Protein AF-A0AAV0X529-F1 (afdb_monomer_lite)

Structure (mmCIF, N/CA/C/O backbone):
data_AF-A0AAV0X529-F1
#
_entry.id   AF-A0AAV0X529-F1
#
loop_
_atom_site.group_PDB
_atom_site.id
_atom_site.type_symbol
_atom_site.label_atom_id
_atom_site.label_alt_id
_atom_site.label_comp_id
_atom_site.label_asym_id
_atom_site.label_entity_id
_atom_site.label_seq_id
_atom_site.pdbx_PDB_ins_code
_atom_site.Cartn_x
_atom_site.Cartn_y
_atom_site.Cartn_z
_atom_site.occupancy
_atom_site.B_iso_or_equiv
_atom_site.auth_seq_id
_atom_site.auth_comp_id
_atom_site.auth_asym_id
_atom_site.auth_atom_id
_atom_site.pdbx_PDB_model_num
ATOM 1 N N . MET A 1 1 ? -13.433 -5.639 -3.834 1.00 82.56 1 MET A N 1
ATOM 2 C CA . MET A 1 1 ? -13.541 -4.163 -3.851 1.00 82.56 1 MET A CA 1
ATOM 3 C C . MET A 1 1 ? -14.152 -3.726 -5.174 1.00 82.56 1 MET A C 1
ATOM 5 O O . MET A 1 1 ? -13.754 -4.254 -6.206 1.00 82.56 1 MET A O 1
ATOM 9 N N . SER A 1 2 ? -15.120 -2.809 -5.161 1.00 95.94 2 SER A N 1
ATOM 10 C CA . SER A 1 2 ? -15.705 -2.279 -6.401 1.00 95.94 2 SER A CA 1
ATOM 11 C C . SER A 1 2 ? -14.743 -1.325 -7.122 1.00 95.94 2 SER A C 1
ATOM 13 O O . SER A 1 2 ? -13.820 -0.769 -6.523 1.00 95.94 2 SER A O 1
ATOM 15 N N . ARG A 1 3 ? -14.984 -1.082 -8.417 1.00 94.94 3 ARG A N 1
ATOM 16 C CA . ARG A 1 3 ? -14.207 -0.115 -9.214 1.00 94.94 3 ARG A CA 1
ATOM 17 C C . ARG A 1 3 ? -14.271 1.304 -8.640 1.00 94.94 3 ARG A C 1
ATOM 19 O O . ARG A 1 3 ? -13.280 2.026 -8.699 1.00 94.94 3 ARG A O 1
ATOM 26 N N . PHE A 1 4 ? -15.419 1.690 -8.084 1.00 97.38 4 PHE A N 1
ATOM 27 C CA . PHE A 1 4 ? -15.600 2.991 -7.444 1.00 97.38 4 PHE A CA 1
ATOM 28 C C . PHE A 1 4 ? -14.696 3.127 -6.216 1.00 97.38 4 PHE A C 1
ATOM 30 O O . PHE A 1 4 ? -13.866 4.027 -6.175 1.00 97.38 4 PHE A O 1
ATOM 37 N N . GLN A 1 5 ? -14.768 2.171 -5.284 1.00 96.12 5 GLN A N 1
ATOM 38 C CA . GLN A 1 5 ? -13.918 2.146 -4.087 1.00 96.12 5 GLN A CA 1
ATOM 39 C C . GLN A 1 5 ? -12.425 2.169 -4.439 1.00 96.12 5 GLN A C 1
ATOM 41 O O . GLN A 1 5 ? -11.667 2.920 -3.828 1.00 96.12 5 GLN A O 1
ATOM 46 N N . PHE A 1 6 ? -12.015 1.410 -5.467 1.00 97.25 6 PHE A N 1
ATOM 47 C CA . PHE A 1 6 ? -10.637 1.434 -5.963 1.00 97.25 6 PHE A CA 1
ATOM 48 C C . PHE A 1 6 ? -10.204 2.847 -6.354 1.00 97.25 6 PHE A C 1
ATOM 50 O O . PHE A 1 6 ? -9.157 3.327 -5.925 1.00 97.25 6 PHE A O 1
ATOM 57 N N . ASN A 1 7 ? -11.003 3.510 -7.190 1.00 97.62 7 ASN A N 1
ATOM 58 C CA . ASN A 1 7 ? -10.672 4.833 -7.700 1.00 97.62 7 ASN A CA 1
ATOM 59 C C . ASN A 1 7 ? -10.689 5.887 -6.587 1.00 97.62 7 ASN A C 1
ATOM 61 O O . ASN A 1 7 ? -9.815 6.748 -6.574 1.00 97.62 7 ASN A O 1
ATOM 65 N N . THR A 1 8 ? -11.623 5.797 -5.639 1.00 96.88 8 THR A N 1
ATOM 66 C CA . THR A 1 8 ? -11.677 6.693 -4.476 1.00 96.88 8 THR A CA 1
ATOM 67 C C . THR A 1 8 ? -10.400 6.598 -3.646 1.00 96.88 8 THR A C 1
ATOM 69 O O . THR A 1 8 ? -9.786 7.622 -3.348 1.00 96.88 8 THR A O 1
ATOM 72 N N . LEU A 1 9 ? -9.953 5.378 -3.327 1.00 96.81 9 LEU A N 1
ATOM 73 C CA . LEU A 1 9 ? -8.703 5.170 -2.596 1.00 96.81 9 LEU A CA 1
ATOM 74 C C . LEU A 1 9 ? -7.497 5.665 -3.401 1.00 96.81 9 LEU A C 1
ATOM 76 O O . LEU A 1 9 ? -6.667 6.403 -2.877 1.00 96.81 9 LEU A O 1
ATOM 80 N N . TYR A 1 10 ? -7.430 5.306 -4.686 1.00 97.75 10 TYR A N 1
ATOM 81 C CA . 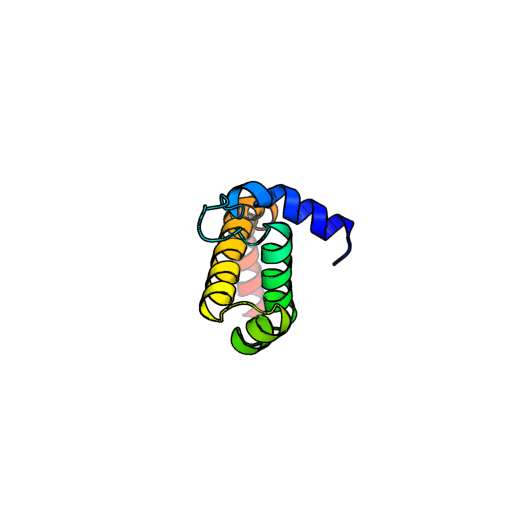TYR A 1 10 ? -6.364 5.738 -5.587 1.00 97.75 10 TYR A CA 1
ATOM 82 C C . TYR A 1 10 ? -6.211 7.261 -5.600 1.00 97.75 10 TYR A C 1
ATOM 84 O O . TYR A 1 10 ? -5.099 7.754 -5.439 1.00 97.75 10 TYR A O 1
ATOM 92 N N . LEU A 1 11 ? -7.307 8.010 -5.749 1.00 97.56 11 LEU A N 1
ATOM 93 C CA . LEU A 1 11 ? -7.264 9.472 -5.793 1.00 97.56 11 LEU A CA 1
ATOM 94 C C . LEU A 1 11 ? -6.743 10.089 -4.487 1.00 97.56 11 LEU A C 1
ATOM 96 O O . LEU A 1 11 ? -6.018 11.079 -4.554 1.00 97.56 11 LEU A O 1
ATOM 100 N N . LYS A 1 12 ? -7.039 9.491 -3.325 1.00 96.44 12 LYS A N 1
ATOM 101 C CA . LYS A 1 12 ? -6.549 9.969 -2.019 1.00 96.44 12 LYS A CA 1
ATOM 102 C C . LYS A 1 12 ? -5.034 9.819 -1.858 1.00 96.44 12 LYS A C 1
ATOM 104 O O . LYS A 1 12 ? -4.389 10.710 -1.313 1.00 96.44 12 LYS A O 1
ATOM 109 N N . ILE A 1 13 ? -4.464 8.709 -2.333 1.00 97.00 13 ILE A N 1
ATOM 110 C CA . ILE A 1 13 ? -3.051 8.368 -2.080 1.00 97.00 13 ILE A CA 1
ATOM 111 C C . ILE A 1 13 ? -2.122 8.603 -3.278 1.00 97.00 13 ILE A C 1
ATOM 113 O O . ILE A 1 13 ? -0.906 8.539 -3.117 1.00 97.00 13 ILE A O 1
ATOM 117 N N . LYS A 1 14 ? -2.662 8.865 -4.480 1.00 96.38 14 LYS A N 1
ATOM 118 C CA . LYS A 1 14 ? -1.912 8.958 -5.749 1.00 96.38 14 LYS A CA 1
ATOM 119 C C . LYS A 1 14 ? -0.646 9.800 -5.628 1.00 96.38 14 LYS A C 1
ATOM 121 O O . LYS A 1 14 ? 0.389 9.390 -6.146 1.00 96.38 14 LYS A O 1
ATOM 126 N N . ASN A 1 15 ? -0.737 10.963 -4.990 1.00 95.38 15 ASN A N 1
ATOM 127 C CA . ASN A 1 15 ? 0.373 11.912 -4.917 1.00 95.38 15 ASN A CA 1
ATOM 128 C C . ASN A 1 15 ? 1.554 11.366 -4.100 1.00 95.38 15 ASN A C 1
ATOM 130 O O . ASN A 1 15 ? 2.693 11.625 -4.462 1.00 95.38 15 ASN A O 1
ATOM 134 N N . GLU A 1 16 ? 1.288 10.556 -3.073 1.00 96.38 16 GLU A N 1
ATOM 135 C CA . GLU A 1 16 ? 2.321 9.975 -2.201 1.00 96.38 16 GLU A CA 1
ATOM 136 C C . GLU A 1 16 ? 3.063 8.807 -2.864 1.00 96.38 16 GLU A C 1
ATOM 138 O O . GLU A 1 16 ? 4.226 8.551 -2.573 1.00 96.38 16 GLU A O 1
ATOM 143 N N . ILE A 1 17 ? 2.388 8.083 -3.762 1.00 96.75 17 ILE A N 1
ATOM 144 C CA . ILE A 1 17 ? 2.918 6.855 -4.379 1.00 96.75 17 ILE A CA 1
ATOM 145 C C . ILE A 1 17 ? 3.332 7.050 -5.844 1.00 96.75 17 ILE A C 1
ATOM 147 O O . ILE A 1 17 ? 3.718 6.092 -6.523 1.00 96.75 17 ILE A O 1
ATOM 151 N N . SER A 1 18 ? 3.218 8.265 -6.382 1.00 95.38 18 SER A N 1
ATOM 152 C CA . SER A 1 18 ? 3.658 8.584 -7.743 1.00 95.38 18 SER A CA 1
ATOM 153 C C . SER A 1 18 ? 5.157 8.867 -7.754 1.00 95.38 18 SER A C 1
ATOM 155 O O . SER A 1 18 ? 5.663 9.612 -6.923 1.00 95.38 18 SER A O 1
ATOM 157 N N . LYS A 1 19 ? 5.878 8.275 -8.709 1.00 89.88 19 LYS A N 1
ATOM 158 C CA . LYS A 1 19 ? 7.311 8.524 -8.924 1.00 89.88 19 LYS A CA 1
ATOM 159 C C . LYS A 1 19 ? 7.517 9.212 -10.271 1.00 89.88 19 LYS A C 1
ATOM 161 O O . LYS A 1 19 ? 6.670 9.115 -11.154 1.00 89.88 19 LYS A O 1
ATOM 166 N N . GLN A 1 20 ? 8.625 9.934 -10.402 1.00 86.75 20 GLN A N 1
ATOM 167 C CA . GLN A 1 20 ? 9.012 10.565 -11.661 1.00 86.75 20 GLN A CA 1
ATOM 168 C C . GLN A 1 20 ? 9.641 9.533 -12.599 1.00 86.75 20 GLN A C 1
ATOM 170 O O . GLN A 1 20 ? 10.340 8.618 -12.156 1.00 86.75 20 GLN A O 1
ATOM 175 N N . ASN A 1 21 ? 9.400 9.695 -13.899 1.00 87.06 21 ASN A N 1
ATOM 176 C CA . ASN A 1 21 ? 10.096 8.916 -14.915 1.00 87.06 21 ASN A CA 1
ATOM 177 C C . ASN A 1 21 ? 11.550 9.377 -15.017 1.00 87.06 21 ASN A C 1
ATOM 179 O O . ASN A 1 21 ? 11.856 10.557 -14.850 1.00 87.06 21 ASN A O 1
ATOM 183 N N . THR A 1 22 ? 12.442 8.433 -15.296 1.00 88.44 22 THR A N 1
ATOM 184 C CA . THR A 1 22 ? 13.874 8.697 -15.464 1.00 88.44 22 THR A CA 1
ATOM 185 C C . THR A 1 22 ? 14.314 8.286 -16.862 1.00 88.44 22 THR A C 1
ATOM 187 O O . THR A 1 22 ? 13.646 7.480 -17.503 1.00 88.44 22 THR A O 1
ATOM 190 N N . LEU A 1 23 ? 15.467 8.786 -17.313 1.00 84.56 23 LEU A N 1
ATOM 191 C CA . LEU A 1 23 ? 16.052 8.399 -18.604 1.00 84.56 23 LEU A CA 1
ATOM 192 C C . LEU A 1 23 ? 16.460 6.915 -18.668 1.00 84.56 23 LEU A C 1
ATOM 194 O O . LEU A 1 23 ? 16.620 6.375 -19.755 1.00 84.56 23 LEU A O 1
ATOM 198 N N . PHE A 1 24 ? 16.627 6.257 -17.516 1.00 81.88 24 PHE A N 1
ATOM 199 C CA . PHE A 1 24 ? 17.005 4.843 -17.442 1.00 81.88 24 PHE A CA 1
ATOM 200 C C . PHE A 1 24 ? 15.800 3.905 -17.482 1.00 81.88 24 PHE A C 1
ATOM 202 O O . PHE A 1 24 ? 15.855 2.853 -18.113 1.00 81.88 24 PHE A O 1
ATOM 209 N N . ARG A 1 25 ? 14.724 4.256 -16.768 1.00 82.38 25 ARG A N 1
ATOM 210 C CA . ARG A 1 25 ? 13.491 3.467 -16.730 1.00 82.38 25 ARG A CA 1
ATOM 211 C C . ARG A 1 25 ? 12.266 4.324 -16.457 1.00 82.38 25 ARG A C 1
ATOM 213 O O . ARG A 1 25 ? 12.315 5.283 -15.674 1.00 82.38 25 ARG A O 1
ATOM 220 N N . GLU A 1 26 ? 11.152 3.890 -17.030 1.00 86.50 26 GLU A N 1
ATOM 221 C CA . GLU A 1 26 ? 9.835 4.378 -16.649 1.00 86.50 26 GLU A CA 1
ATOM 222 C C . GLU A 1 26 ? 9.492 3.933 -15.226 1.00 86.50 26 GLU A C 1
ATOM 224 O O . GLU A 1 26 ? 9.882 2.858 -14.754 1.00 86.50 26 GLU A O 1
ATOM 229 N N . SER A 1 27 ? 8.789 4.802 -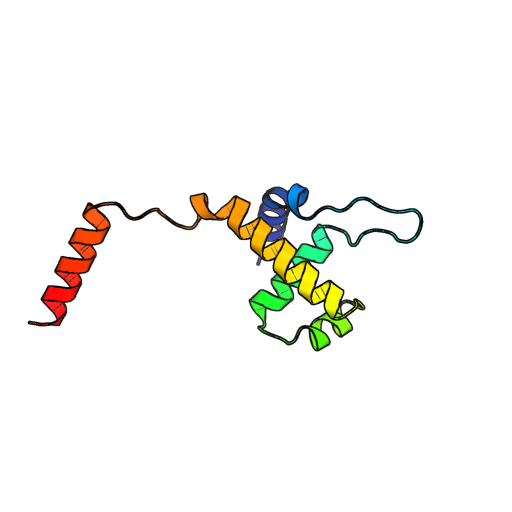14.510 1.00 91.75 27 SER A N 1
ATOM 230 C CA . SER A 1 27 ? 8.308 4.487 -13.176 1.00 91.75 27 SER A CA 1
ATOM 231 C C . SER A 1 27 ? 7.066 3.601 -13.249 1.00 91.75 27 SER A C 1
ATOM 233 O O . SER A 1 27 ? 6.219 3.759 -14.125 1.00 91.75 27 SER A O 1
ATOM 235 N N . ILE A 1 28 ? 6.934 2.681 -12.291 1.00 94.56 28 ILE A N 1
ATOM 236 C CA . ILE A 1 28 ? 5.725 1.860 -12.166 1.00 94.56 28 ILE A CA 1
ATOM 237 C C . ILE A 1 28 ? 4.548 2.792 -11.840 1.00 94.56 28 ILE A C 1
ATOM 239 O O . ILE A 1 28 ? 4.624 3.518 -10.836 1.00 94.56 28 ILE A O 1
ATOM 243 N N . PRO A 1 29 ? 3.457 2.774 -12.628 1.00 95.88 29 PRO A N 1
ATOM 244 C CA . PRO A 1 29 ? 2.317 3.649 -12.412 1.00 95.88 29 PRO A CA 1
ATOM 245 C C . PRO A 1 29 ? 1.729 3.499 -11.007 1.00 95.88 29 PRO A C 1
ATOM 247 O O . PRO A 1 29 ? 1.510 2.392 -10.517 1.00 95.88 29 PRO A O 1
ATOM 250 N N . ALA A 1 30 ? 1.366 4.618 -10.379 1.00 97.12 30 ALA A N 1
ATOM 251 C CA . ALA A 1 30 ? 0.749 4.638 -9.047 1.00 97.12 30 ALA A CA 1
ATOM 252 C C . ALA A 1 30 ? -0.472 3.703 -8.926 1.00 97.12 30 ALA A C 1
ATOM 254 O O . ALA A 1 30 ? -0.700 3.078 -7.893 1.00 97.12 30 ALA A O 1
ATOM 255 N N . LYS A 1 31 ? -1.255 3.579 -10.004 1.00 97.00 31 LYS A N 1
ATOM 256 C CA . LYS A 1 31 ? -2.432 2.707 -10.044 1.00 97.00 31 LYS A CA 1
ATOM 257 C C . LYS A 1 31 ? -2.060 1.224 -9.967 1.00 97.00 31 LYS A C 1
ATOM 259 O O . LYS A 1 31 ? -2.744 0.456 -9.297 1.00 97.00 31 LYS A O 1
ATOM 264 N N . GLU A 1 32 ? -0.975 0.842 -10.632 1.00 97.56 32 GLU A N 1
ATOM 265 C CA . GLU A 1 32 ? -0.446 -0.520 -10.612 1.00 97.56 32 GLU A CA 1
ATOM 266 C C . GLU A 1 32 ? 0.164 -0.846 -9.249 1.00 97.56 32 GLU A C 1
ATOM 268 O O . GLU A 1 32 ? -0.156 -1.885 -8.677 1.00 97.56 32 GLU A O 1
ATOM 273 N N . LYS A 1 33 ? 0.929 0.087 -8.663 1.00 98.12 33 LYS A N 1
ATOM 274 C CA . LYS A 1 33 ? 1.443 -0.042 -7.290 1.00 98.12 33 LYS A CA 1
ATOM 275 C C . LYS A 1 33 ? 0.332 -0.324 -6.277 1.00 98.12 33 LYS A C 1
ATOM 277 O O . LYS A 1 33 ? 0.467 -1.218 -5.444 1.00 98.12 33 LYS A O 1
ATOM 282 N N . LEU A 1 34 ? -0.784 0.406 -6.371 1.00 98.19 34 LEU A N 1
ATOM 283 C CA . LEU A 1 34 ? -1.953 0.151 -5.530 1.00 98.19 34 LEU A CA 1
ATOM 284 C C . LEU A 1 34 ? -2.522 -1.258 -5.768 1.00 98.19 34 LEU A C 1
ATOM 286 O O . LEU A 1 34 ? -2.855 -1.947 -4.810 1.00 98.19 34 LEU A O 1
ATOM 290 N N . GLY A 1 35 ? -2.588 -1.715 -7.021 1.00 97.69 35 GLY A N 1
ATOM 291 C CA . GLY A 1 35 ? -3.005 -3.080 -7.355 1.00 97.69 35 GLY A CA 1
ATOM 292 C C . GLY A 1 35 ? -2.116 -4.159 -6.724 1.00 97.69 35 GLY A C 1
ATOM 293 O O . GLY A 1 35 ? -2.637 -5.102 -6.129 1.00 97.69 35 GLY A O 1
ATOM 294 N N . VAL A 1 36 ? -0.792 -3.988 -6.789 1.00 98.25 36 VAL A N 1
ATOM 295 C CA . VAL A 1 36 ? 0.197 -4.882 -6.159 1.00 98.25 36 VAL A CA 1
ATOM 296 C C . VAL A 1 36 ? -0.016 -4.949 -4.646 1.00 98.25 36 VAL A C 1
ATOM 298 O O . VAL A 1 36 ? -0.125 -6.038 -4.083 1.00 98.25 36 VAL A O 1
ATOM 301 N N . CYS A 1 37 ? -0.129 -3.794 -3.985 1.00 98.25 37 CYS A N 1
ATOM 302 C CA . CYS A 1 37 ? -0.340 -3.729 -2.538 1.00 98.25 37 CYS A CA 1
ATOM 303 C C . CYS A 1 37 ? -1.674 -4.368 -2.122 1.00 98.25 37 CYS A C 1
ATOM 305 O O . CYS A 1 37 ? -1.712 -5.177 -1.199 1.00 98.25 37 CYS A O 1
ATOM 307 N N . LEU A 1 38 ? -2.766 -4.086 -2.837 1.00 97.56 38 LEU A N 1
ATOM 308 C CA . LEU A 1 38 ? -4.066 -4.688 -2.538 1.00 97.56 38 LEU A CA 1
ATOM 309 C C . LEU A 1 38 ? -4.077 -6.199 -2.764 1.00 97.56 38 LEU A C 1
ATOM 311 O O . LEU A 1 38 ? -4.733 -6.911 -2.007 1.00 97.56 38 LEU A O 1
ATOM 315 N N . ARG A 1 39 ? -3.347 -6.707 -3.766 1.00 97.69 39 ARG A N 1
ATOM 316 C CA . ARG A 1 39 ? -3.173 -8.154 -3.946 1.00 97.69 39 ARG A CA 1
ATOM 317 C C . ARG A 1 39 ? -2.509 -8.770 -2.719 1.00 97.69 39 ARG A C 1
ATOM 319 O O . ARG A 1 39 ? -3.001 -9.788 -2.240 1.00 97.69 39 ARG A O 1
ATOM 326 N N . PHE A 1 40 ? -1.448 -8.146 -2.207 1.00 98.12 40 PHE A N 1
ATOM 327 C CA . PHE A 1 40 ? -0.778 -8.583 -0.983 1.00 98.12 40 PHE A CA 1
ATOM 328 C C . PHE A 1 40 ? -1.734 -8.572 0.216 1.00 98.12 40 PHE A C 1
ATOM 330 O O . PHE A 1 40 ? -1.948 -9.612 0.827 1.00 98.12 40 PHE A O 1
ATOM 337 N N . LEU A 1 41 ? -2.392 -7.442 0.495 1.00 96.75 41 LEU A N 1
ATOM 338 C CA . LEU A 1 41 ? -3.301 -7.303 1.642 1.00 96.75 41 LEU A CA 1
ATOM 339 C C . LEU A 1 41 ? -4.504 -8.257 1.589 1.00 96.75 41 LEU A C 1
ATOM 341 O O . LEU A 1 41 ? -4.967 -8.717 2.626 1.00 96.75 41 LEU A O 1
ATOM 345 N N . ALA A 1 42 ? -5.017 -8.559 0.394 1.00 96.94 42 ALA A N 1
ATOM 346 C CA . ALA A 1 42 ? -6.173 -9.437 0.232 1.00 96.94 42 ALA A CA 1
ATOM 347 C C . ALA A 1 42 ? -5.840 -10.933 0.347 1.00 96.94 42 ALA A C 1
ATOM 349 O O . ALA A 1 42 ? -6.744 -11.725 0.595 1.00 96.94 42 ALA A O 1
ATOM 350 N N . THR A 1 43 ? -4.586 -11.331 0.105 1.00 96.81 43 THR A N 1
ATOM 351 C CA . THR A 1 43 ? -4.201 -12.753 0.012 1.00 96.81 43 THR A CA 1
ATOM 352 C C . THR A 1 43 ? -3.197 -13.197 1.068 1.00 96.81 43 THR A C 1
ATOM 354 O O . THR A 1 43 ? -3.161 -14.380 1.383 1.00 96.81 43 THR A O 1
ATOM 357 N N . GLY A 1 44 ? -2.375 -12.286 1.596 1.00 94.69 44 GLY A N 1
ATOM 358 C CA . GLY A 1 44 ? -1.245 -12.625 2.463 1.00 94.69 44 GLY A CA 1
ATOM 359 C C . GLY A 1 44 ? -0.139 -13.427 1.763 1.00 94.69 44 GLY A C 1
ATOM 360 O O . GLY A 1 44 ? 0.699 -14.016 2.438 1.00 94.69 44 GLY A O 1
ATOM 361 N N . ASP A 1 45 ? -0.148 -13.486 0.428 1.00 96.25 45 ASP A N 1
ATOM 362 C CA . ASP A 1 45 ? 0.818 -14.249 -0.364 1.00 96.25 45 ASP A CA 1
ATOM 363 C C . ASP A 1 45 ? 2.238 -13.664 -0.251 1.00 96.25 45 ASP A C 1
ATOM 365 O O . ASP A 1 45 ? 2.440 -12.492 0.085 1.00 96.25 45 ASP A O 1
ATOM 369 N N . SER A 1 46 ? 3.241 -14.482 -0.562 1.00 97.31 46 SER A N 1
ATOM 370 C CA . SER A 1 46 ? 4.638 -14.066 -0.511 1.00 97.31 46 SER A CA 1
ATOM 371 C C . SER A 1 46 ? 4.947 -12.985 -1.551 1.00 97.31 46 SER A C 1
ATOM 373 O O . SER A 1 46 ? 4.384 -12.949 -2.653 1.00 97.31 46 SER A O 1
ATOM 375 N N . TYR A 1 47 ? 5.920 -12.126 -1.243 1.00 97.88 47 TYR A N 1
ATOM 376 C CA . TYR A 1 47 ? 6.399 -11.131 -2.201 1.00 97.88 47 TYR A CA 1
ATOM 377 C C . TYR A 1 47 ? 6.952 -11.777 -3.477 1.00 97.88 47 TYR A C 1
ATOM 379 O O . TYR A 1 47 ? 6.817 -11.186 -4.545 1.00 97.88 47 TYR A O 1
ATOM 387 N N . GLN A 1 48 ? 7.530 -12.983 -3.404 1.00 97.88 48 GLN A N 1
ATOM 388 C CA . GLN A 1 48 ? 8.015 -13.736 -4.565 1.00 97.88 48 GLN A CA 1
ATOM 389 C C . GLN A 1 48 ? 6.876 -14.093 -5.526 1.00 97.88 48 GLN A C 1
ATOM 391 O O . GLN A 1 48 ? 6.990 -13.835 -6.725 1.00 97.88 48 GLN A O 1
ATOM 396 N N . THR A 1 49 ? 5.766 -14.638 -5.021 1.00 97.75 49 THR A N 1
ATOM 397 C CA . THR A 1 49 ? 4.620 -15.020 -5.863 1.00 97.75 49 THR A CA 1
ATOM 398 C C . THR A 1 49 ? 3.995 -13.801 -6.544 1.00 97.75 49 THR A C 1
ATOM 400 O O . THR A 1 49 ? 3.654 -13.825 -7.732 1.00 97.75 49 THR A O 1
ATOM 403 N N . ILE A 1 50 ? 3.880 -12.693 -5.808 1.00 97.94 50 ILE A N 1
ATOM 404 C CA . ILE A 1 50 ? 3.332 -11.437 -6.330 1.00 97.94 50 ILE A CA 1
ATOM 405 C C . ILE A 1 50 ? 4.288 -10.820 -7.356 1.00 97.94 50 ILE A C 1
ATOM 407 O O . ILE A 1 50 ? 3.848 -10.395 -8.423 1.00 97.94 50 ILE A O 1
ATOM 411 N N . ALA A 1 51 ? 5.594 -10.826 -7.081 1.00 97.94 51 ALA A N 1
ATOM 412 C CA . ALA A 1 51 ? 6.629 -10.383 -8.012 1.00 97.94 51 ALA A CA 1
ATOM 413 C C . ALA A 1 51 ? 6.555 -11.142 -9.338 1.00 97.94 51 ALA A C 1
ATOM 415 O O . ALA A 1 51 ? 6.546 -10.516 -10.397 1.00 97.94 51 ALA A O 1
ATOM 416 N N . PHE A 1 52 ? 6.387 -12.464 -9.290 1.00 97.50 52 PHE A N 1
ATOM 417 C CA . PHE A 1 52 ? 6.180 -13.271 -10.488 1.00 97.50 52 PHE A CA 1
ATOM 418 C C . PHE A 1 52 ? 4.892 -12.884 -11.236 1.00 97.50 52 PHE A C 1
ATOM 420 O O . PHE A 1 52 ? 4.923 -12.669 -12.447 1.00 97.50 52 PHE A O 1
ATOM 427 N N . SER A 1 53 ? 3.778 -12.714 -10.517 1.00 97.06 53 SER A N 1
ATOM 428 C CA . SER A 1 53 ? 2.466 -12.389 -11.102 1.00 97.06 53 SER A CA 1
ATOM 429 C C . SER A 1 53 ? 2.438 -11.036 -11.822 1.00 97.06 53 SER A C 1
ATOM 431 O O . SER A 1 53 ? 1.824 -10.909 -12.880 1.00 97.06 53 SER A O 1
ATOM 433 N N . PHE A 1 54 ? 3.117 -10.031 -11.265 1.00 96.12 54 PHE A N 1
ATOM 434 C CA . PHE A 1 54 ? 3.198 -8.678 -11.828 1.00 96.12 54 PHE A CA 1
ATOM 435 C C . PHE A 1 54 ? 4.453 -8.451 -12.684 1.00 96.12 54 PHE A C 1
ATOM 437 O O . PHE A 1 54 ? 4.623 -7.368 -13.232 1.00 96.12 54 PHE A O 1
ATOM 444 N N . ARG A 1 55 ? 5.325 -9.462 -12.827 1.00 96.25 55 ARG A N 1
ATOM 445 C CA . ARG A 1 55 ? 6.613 -9.374 -13.544 1.00 96.25 55 ARG A CA 1
ATOM 446 C C . ARG A 1 55 ? 7.519 -8.260 -13.004 1.00 96.25 55 ARG A C 1
ATOM 448 O O . ARG A 1 55 ? 8.190 -7.556 -13.755 1.00 96.25 55 ARG A O 1
ATOM 455 N N . LEU A 1 56 ? 7.544 -8.118 -11.682 1.00 96.38 56 LEU A N 1
ATOM 456 C CA . LEU A 1 56 ? 8.354 -7.145 -10.954 1.00 96.38 56 LEU A CA 1
ATOM 457 C C . LEU A 1 56 ? 9.472 -7.845 -10.176 1.00 96.38 56 LEU A C 1
ATOM 459 O O . LEU A 1 56 ? 9.418 -9.042 -9.914 1.00 96.38 56 LEU A O 1
ATOM 463 N N . GLY A 1 57 ? 10.493 -7.092 -9.767 1.00 97.12 57 GLY A N 1
ATOM 464 C CA . GLY A 1 57 ? 11.516 -7.609 -8.858 1.00 97.12 57 GLY A CA 1
ATOM 465 C C . GLY A 1 57 ? 10.971 -7.790 -7.437 1.00 97.12 57 GLY A C 1
ATOM 466 O O . GLY A 1 57 ? 10.195 -6.959 -6.965 1.00 97.12 57 GLY A O 1
ATOM 467 N N . HIS A 1 58 ? 11.431 -8.819 -6.720 1.00 97.75 58 HIS A N 1
ATOM 468 C CA . HIS A 1 58 ? 11.034 -9.086 -5.328 1.00 97.75 58 HIS A CA 1
ATOM 469 C C . HIS A 1 58 ? 11.165 -7.849 -4.420 1.00 97.75 58 HIS A C 1
ATOM 471 O O . HIS A 1 58 ? 10.206 -7.442 -3.767 1.00 97.75 58 HIS A O 1
ATOM 477 N N . SER A 1 59 ? 12.328 -7.189 -4.446 1.00 97.75 59 SER A N 1
ATOM 478 C CA . SER A 1 59 ? 12.579 -5.963 -3.672 1.00 97.75 59 SER A CA 1
ATOM 479 C C . SER A 1 59 ? 11.683 -4.796 -4.094 1.00 97.75 59 SER A C 1
ATOM 481 O O . SER A 1 59 ? 11.328 -3.952 -3.275 1.00 97.75 59 SER A O 1
ATOM 483 N N . THR A 1 60 ? 11.279 -4.755 -5.366 1.00 97.06 60 THR A N 1
ATOM 484 C CA . THR A 1 60 ? 10.366 -3.730 -5.881 1.00 97.06 60 THR A CA 1
ATOM 485 C C . THR A 1 60 ? 8.959 -3.939 -5.337 1.00 97.06 60 THR A C 1
ATOM 487 O O . THR A 1 60 ? 8.353 -2.978 -4.878 1.00 97.06 60 THR A O 1
ATOM 490 N N . VAL A 1 61 ? 8.461 -5.179 -5.318 1.00 98.19 61 VAL A N 1
ATOM 491 C CA . VAL A 1 61 ? 7.162 -5.505 -4.710 1.00 98.19 61 VAL A CA 1
ATOM 492 C C . VAL A 1 61 ? 7.159 -5.191 -3.220 1.00 98.19 61 VAL A C 1
ATOM 494 O O . VAL A 1 61 ? 6.263 -4.488 -2.761 1.00 98.19 61 VAL A O 1
ATOM 497 N N . GLN A 1 62 ? 8.180 -5.631 -2.481 1.00 98.25 62 GLN A N 1
ATOM 498 C CA . GLN A 1 62 ? 8.307 -5.318 -1.057 1.00 98.25 62 GLN A CA 1
ATOM 499 C C . GLN A 1 62 ? 8.295 -3.799 -0.814 1.00 98.25 62 GLN A C 1
ATOM 501 O O . GLN A 1 62 ? 7.554 -3.309 0.037 1.00 98.25 62 GLN A O 1
ATOM 506 N N . GLY A 1 63 ? 9.067 -3.042 -1.601 1.00 98.25 63 GLY A N 1
ATOM 507 C C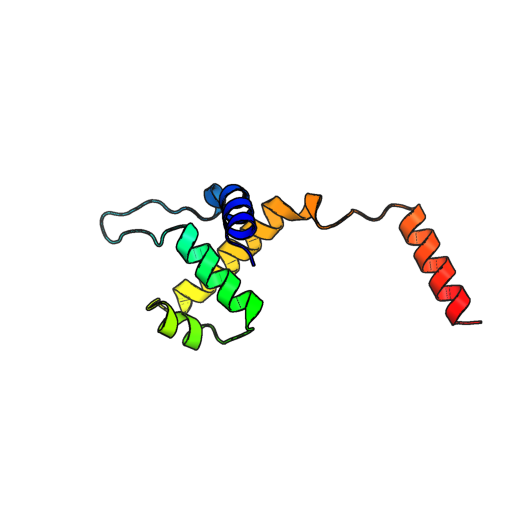A . GLY A 1 63 ? 9.095 -1.583 -1.521 1.00 98.25 63 GLY A CA 1
ATOM 508 C C . GLY A 1 63 ? 7.741 -0.939 -1.828 1.00 98.25 63 GLY A C 1
ATOM 509 O O . GLY A 1 63 ? 7.330 -0.033 -1.111 1.00 98.25 63 GLY A O 1
ATOM 510 N N . ILE A 1 64 ? 7.024 -1.430 -2.845 1.00 98.25 64 ILE A N 1
ATOM 511 C CA . ILE A 1 64 ? 5.675 -0.959 -3.194 1.00 98.25 64 ILE A CA 1
ATOM 512 C C . ILE A 1 64 ? 4.695 -1.200 -2.047 1.00 98.25 64 ILE A C 1
ATOM 514 O O . ILE A 1 64 ? 3.924 -0.303 -1.721 1.00 98.25 64 ILE A O 1
ATOM 518 N N . VAL A 1 65 ? 4.712 -2.388 -1.436 1.00 98.25 65 VAL A N 1
ATOM 519 C CA . VAL A 1 65 ? 3.801 -2.719 -0.332 1.00 98.25 65 VAL A CA 1
ATOM 520 C C . VAL A 1 65 ? 4.007 -1.751 0.830 1.00 98.25 65 VAL A C 1
ATOM 522 O O . VAL A 1 65 ? 3.039 -1.167 1.306 1.00 98.25 65 VAL A O 1
ATOM 525 N N . ILE A 1 66 ? 5.258 -1.512 1.229 1.00 98.19 66 ILE A N 1
ATOM 526 C CA . ILE A 1 66 ? 5.585 -0.578 2.315 1.00 98.19 66 ILE A CA 1
ATOM 527 C C . ILE A 1 66 ? 5.191 0.863 1.942 1.00 98.19 66 ILE A C 1
ATOM 529 O O . ILE A 1 66 ? 4.516 1.535 2.720 1.00 98.19 66 ILE A O 1
ATOM 533 N N . GLU A 1 67 ? 5.569 1.330 0.746 1.00 98.19 67 GLU A N 1
ATOM 534 C CA . GLU A 1 67 ? 5.262 2.676 0.228 1.00 98.19 67 GLU A CA 1
ATOM 535 C C . GLU A 1 67 ? 3.749 2.947 0.235 1.00 98.19 67 GLU A C 1
ATOM 537 O O . GLU A 1 67 ? 3.294 3.970 0.747 1.00 98.19 67 GLU A O 1
ATOM 542 N N . VAL A 1 68 ? 2.957 2.009 -0.291 1.00 98.38 68 VAL A N 1
ATOM 543 C CA . VAL A 1 68 ? 1.503 2.161 -0.406 1.00 98.38 68 VAL A CA 1
ATOM 544 C C . VAL A 1 68 ? 0.817 2.041 0.955 1.00 98.38 68 VAL A C 1
ATOM 546 O O . VAL A 1 68 ? -0.061 2.852 1.241 1.00 98.38 68 VAL A O 1
ATOM 549 N N . CYS A 1 69 ? 1.219 1.103 1.820 1.00 98.00 69 CYS A N 1
ATOM 550 C CA . CYS A 1 69 ? 0.664 1.000 3.174 1.00 98.00 69 CYS A CA 1
ATOM 551 C C . CYS A 1 69 ? 0.891 2.286 3.978 1.00 98.00 69 CYS A C 1
ATOM 553 O O . CYS A 1 69 ? -0.043 2.792 4.599 1.00 98.00 69 CYS A O 1
ATOM 555 N N . ASN A 1 70 ? 2.094 2.863 3.909 1.00 98.06 70 ASN A N 1
ATOM 556 C CA . ASN A 1 70 ? 2.394 4.132 4.572 1.00 98.06 70 ASN A CA 1
ATOM 557 C C . ASN A 1 70 ? 1.527 5.275 4.031 1.00 98.06 70 ASN A C 1
ATOM 559 O O . ASN A 1 70 ? 0.987 6.053 4.814 1.00 98.06 70 ASN A O 1
ATOM 563 N N . ALA A 1 71 ? 1.337 5.353 2.711 1.00 97.81 71 ALA A N 1
ATOM 564 C CA . ALA A 1 71 ? 0.462 6.352 2.104 1.00 97.81 71 ALA A CA 1
ATOM 565 C C . ALA A 1 71 ? -1.009 6.185 2.527 1.00 97.81 71 ALA A C 1
ATOM 567 O O . ALA A 1 71 ? -1.696 7.177 2.773 1.00 97.81 71 ALA A O 1
ATOM 568 N N . ILE A 1 72 ? -1.493 4.942 2.646 1.00 96.88 72 ILE A N 1
ATOM 569 C CA . ILE A 1 72 ? -2.842 4.647 3.146 1.00 96.88 72 ILE A CA 1
ATOM 570 C C . ILE A 1 72 ? -2.978 5.121 4.591 1.00 96.88 72 ILE A C 1
ATOM 572 O O . ILE A 1 72 ? -3.907 5.865 4.887 1.00 96.88 72 ILE A O 1
ATOM 576 N N . ILE A 1 73 ? -2.045 4.749 5.471 1.00 96.25 73 ILE A N 1
ATOM 577 C CA . ILE A 1 73 ? -2.065 5.177 6.876 1.00 96.25 73 ILE A CA 1
ATOM 578 C C . ILE A 1 73 ? -2.052 6.705 6.953 1.00 96.25 73 ILE A C 1
ATOM 580 O O . ILE A 1 73 ? -2.914 7.291 7.597 1.00 96.25 73 ILE A O 1
ATOM 584 N N . LEU A 1 74 ? -1.141 7.364 6.235 1.00 95.56 74 LEU A N 1
ATOM 585 C CA . LEU A 1 74 ? -1.016 8.820 6.246 1.00 95.56 74 LEU A CA 1
ATOM 586 C C . LEU A 1 74 ? -2.311 9.537 5.834 1.00 95.56 74 LEU A C 1
ATOM 588 O O . LEU A 1 74 ? -2.635 10.578 6.399 1.00 95.56 74 LEU A O 1
ATOM 592 N N . LYS A 1 75 ? -3.037 9.014 4.838 1.00 95.31 75 LYS A N 1
ATOM 593 C CA . LYS A 1 75 ? -4.223 9.684 4.281 1.00 95.31 75 LYS A CA 1
ATOM 594 C C . LYS A 1 75 ? -5.543 9.261 4.914 1.00 95.31 75 LYS A C 1
ATOM 596 O O . LYS A 1 75 ? -6.488 10.035 4.847 1.00 95.31 75 LYS A O 1
ATOM 601 N N . LEU A 1 76 ? -5.640 8.047 5.454 1.00 94.00 76 LEU A N 1
ATOM 602 C CA . LEU A 1 76 ? -6.908 7.481 5.927 1.00 94.00 76 LEU A CA 1
ATOM 603 C C . LEU A 1 76 ? -6.961 7.276 7.443 1.00 94.00 76 LEU A C 1
ATOM 605 O O . LEU A 1 76 ? -8.049 7.022 7.951 1.00 94.00 76 LEU A O 1
ATOM 609 N N . LYS A 1 77 ? -5.845 7.388 8.179 1.00 92.38 77 LYS A N 1
ATOM 610 C CA . LYS A 1 77 ? -5.826 7.153 9.633 1.00 92.38 77 LYS A CA 1
ATOM 611 C C . LYS A 1 77 ? -6.911 7.947 10.361 1.00 92.38 77 LYS A C 1
ATOM 613 O O . LYS A 1 77 ? -7.697 7.341 11.072 1.00 92.38 77 LYS A O 1
ATOM 618 N N . GLU A 1 78 ? -6.991 9.252 10.126 1.00 87.44 78 GLU A N 1
ATOM 619 C CA . GLU A 1 78 ? -7.959 10.125 10.808 1.00 87.44 78 GLU A CA 1
ATOM 620 C C . GLU A 1 78 ? -9.416 9.843 10.399 1.00 87.44 78 GLU A C 1
ATOM 622 O O . GLU A 1 78 ? -10.340 10.076 11.171 1.00 87.44 78 GLU A O 1
ATOM 627 N N . GLU A 1 79 ? -9.643 9.314 9.191 1.00 89.19 79 GLU A N 1
ATOM 628 C CA . GLU A 1 79 ? -10.986 8.966 8.707 1.00 89.19 79 GLU A CA 1
ATOM 629 C C . GLU A 1 79 ? -11.458 7.599 9.225 1.00 89.19 79 GLU A C 1
ATOM 631 O O . GLU A 1 79 ? -12.656 7.375 9.394 1.00 89.19 79 GLU A O 1
ATOM 636 N N . CYS A 1 80 ? -10.531 6.659 9.428 1.00 89.31 80 CYS A N 1
ATOM 637 C CA . CYS A 1 80 ? -10.842 5.264 9.745 1.00 89.31 80 CYS A CA 1
ATOM 638 C C . CYS A 1 80 ? -10.636 4.904 11.219 1.00 89.31 80 CYS A C 1
ATOM 640 O O . CYS A 1 80 ? -11.262 3.961 11.700 1.00 89.31 80 CYS A O 1
ATOM 642 N N . ILE A 1 81 ? -9.763 5.615 11.932 1.00 88.06 81 ILE A N 1
ATOM 643 C CA . ILE A 1 81 ? -9.419 5.340 13.327 1.00 88.06 81 ILE A CA 1
ATOM 644 C C . ILE A 1 81 ? -9.865 6.534 14.161 1.00 88.06 81 ILE A C 1
ATOM 646 O O . ILE A 1 81 ? -9.269 7.606 14.105 1.00 88.06 81 ILE A O 1
ATOM 650 N N . LYS A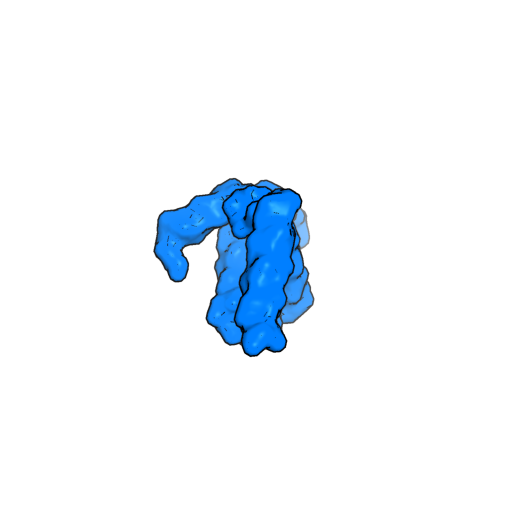 1 82 ? -10.921 6.337 14.955 1.00 83.88 82 LYS A N 1
ATOM 651 C CA . LYS A 1 82 ? -11.347 7.332 15.940 1.00 83.88 82 LYS A CA 1
ATOM 652 C C . LYS A 1 82 ? -10.326 7.387 17.070 1.00 83.88 82 LYS A C 1
ATOM 654 O O . LYS A 1 82 ? -9.954 6.350 17.617 1.00 83.88 82 LYS A O 1
ATOM 659 N N . THR A 1 83 ? -9.908 8.591 17.436 1.00 85.19 83 THR A N 1
ATOM 660 C CA . THR A 1 83 ? -9.120 8.800 18.653 1.00 85.19 83 THR A CA 1
ATOM 661 C C . THR A 1 83 ? -10.042 8.616 19.858 1.00 85.19 83 THR A C 1
ATOM 663 O O . THR A 1 83 ? -11.000 9.389 19.978 1.00 85.19 83 THR A O 1
ATOM 666 N N . PRO A 1 84 ? -9.789 7.619 20.727 1.00 86.06 84 PRO A N 1
ATOM 667 C CA . PRO A 1 84 ? -10.670 7.330 21.849 1.00 86.06 84 PRO A CA 1
ATOM 668 C C . PRO A 1 84 ? -10.726 8.528 22.796 1.00 86.06 84 PRO A C 1
ATOM 670 O O . PRO A 1 84 ? -9.692 9.104 23.149 1.00 86.06 84 PRO A O 1
ATOM 673 N N . GLN A 1 85 ? -11.939 8.906 23.179 1.00 90.06 85 GLN A N 1
ATOM 674 C CA . GLN A 1 85 ? -12.203 9.932 24.181 1.00 90.06 85 GLN A CA 1
ATOM 675 C C . GLN A 1 85 ? -12.263 9.312 25.577 1.00 90.06 85 GLN A C 1
ATOM 677 O O . GLN A 1 85 ? -12.275 8.091 25.737 1.00 90.06 85 GLN A O 1
ATOM 682 N N . LYS A 1 86 ? -12.275 10.156 26.611 1.00 90.56 86 LYS A N 1
ATOM 683 C CA . LYS A 1 86 ? -12.319 9.707 28.011 1.00 90.56 86 LYS A CA 1
ATOM 684 C C . LYS A 1 86 ? -13.508 8.778 28.266 1.00 90.56 86 LYS A C 1
ATOM 686 O O . LYS A 1 86 ? -13.369 7.782 28.966 1.00 90.56 86 LYS A O 1
ATOM 691 N N . GLU A 1 87 ? -14.638 9.079 27.645 1.00 91.38 87 GLU A N 1
ATOM 692 C CA . GLU A 1 87 ? -15.884 8.331 27.758 1.00 91.38 87 GLU A CA 1
ATOM 693 C C . GLU A 1 87 ? -15.759 6.926 27.149 1.00 91.38 87 GLU A C 1
ATOM 695 O O . GLU A 1 87 ? -16.248 5.963 27.737 1.00 91.38 87 GLU A O 1
ATOM 700 N N . ASP A 1 88 ? -15.035 6.784 26.029 1.00 89.50 88 ASP A N 1
ATOM 701 C CA . ASP A 1 88 ? -14.757 5.477 25.415 1.00 89.50 88 ASP A CA 1
ATOM 702 C C . ASP A 1 88 ? -13.930 4.598 26.370 1.00 89.50 88 ASP A C 1
ATOM 704 O O . ASP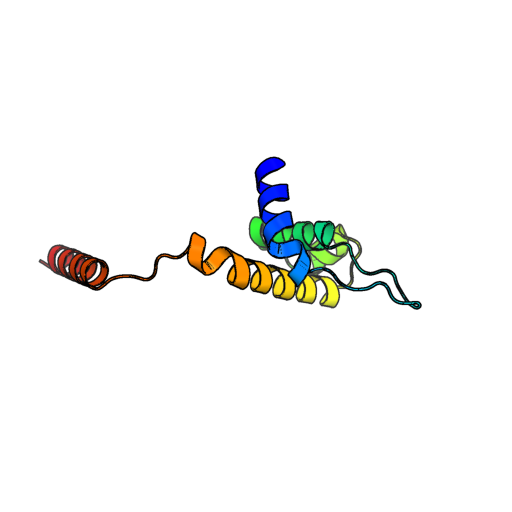 A 1 88 ? -14.189 3.403 26.519 1.00 89.50 88 ASP A O 1
ATOM 708 N N . TRP A 1 89 ? -12.955 5.195 27.067 1.00 89.81 89 TRP A N 1
ATOM 709 C CA . TRP A 1 89 ? -12.153 4.492 28.073 1.00 89.81 89 TRP A CA 1
ATOM 710 C C . TRP A 1 89 ? -12.983 4.072 29.287 1.00 89.81 89 TRP A C 1
ATOM 712 O O . TRP A 1 89 ? -12.850 2.941 29.752 1.00 89.81 89 TRP A O 1
ATOM 722 N N . GLU A 1 90 ? -13.847 4.954 29.793 1.00 93.19 90 GLU A N 1
ATOM 723 C CA . GLU A 1 90 ? -14.735 4.649 30.921 1.00 93.19 90 GLU A CA 1
ATOM 724 C C . GLU A 1 90 ? -15.715 3.518 30.580 1.00 93.19 90 GLU A C 1
ATOM 726 O O . GLU A 1 90 ? -15.931 2.625 31.402 1.00 93.19 90 GLU A O 1
ATOM 731 N N . GLN A 1 91 ? -16.254 3.497 29.356 1.00 92.44 91 GLN A N 1
ATOM 732 C CA . GLN A 1 91 ? -17.111 2.408 28.891 1.00 92.44 91 GLN A CA 1
ATOM 733 C C . GLN A 1 91 ? -16.367 1.065 28.874 1.00 92.44 91 GLN A C 1
ATOM 735 O O . GLN A 1 91 ? -16.874 0.092 29.430 1.00 92.44 91 GLN A O 1
ATOM 740 N N . ILE A 1 92 ? -15.158 1.015 28.303 1.00 89.88 92 ILE A N 1
ATOM 741 C CA . ILE A 1 92 ? -14.347 -0.214 28.250 1.00 89.88 92 ILE A CA 1
ATOM 742 C C . ILE A 1 92 ? -14.048 -0.736 29.662 1.00 89.88 92 ILE A C 1
ATOM 744 O O . ILE A 1 92 ? -14.123 -1.941 29.904 1.00 89.88 92 ILE A O 1
ATOM 748 N N . VAL A 1 93 ? -13.731 0.157 30.606 1.00 92.56 93 VAL A N 1
ATOM 749 C CA . VAL A 1 93 ? -13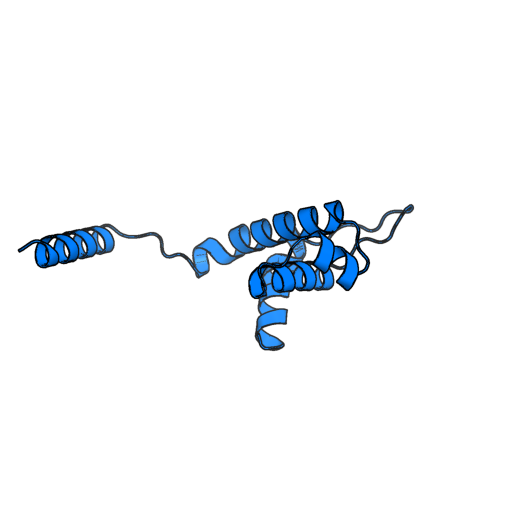.477 -0.214 32.007 1.00 92.56 93 VAL A CA 1
ATOM 750 C C . VAL A 1 93 ? -14.724 -0.822 32.648 1.00 92.56 93 VAL A C 1
ATOM 752 O O . VAL A 1 93 ? -14.633 -1.879 33.270 1.00 92.56 93 VAL A O 1
ATOM 755 N N . ASN A 1 94 ? -15.886 -0.191 32.473 1.00 92.31 94 ASN A N 1
ATOM 756 C CA . ASN A 1 94 ? -17.142 -0.696 33.025 1.00 92.31 94 ASN A CA 1
ATOM 757 C C . ASN A 1 94 ? -17.517 -2.061 32.432 1.00 92.31 94 ASN A C 1
ATOM 759 O O . ASN A 1 94 ? -17.888 -2.964 33.179 1.00 92.31 94 ASN A O 1
ATOM 763 N N . GLU A 1 95 ? -17.374 -2.236 31.116 1.00 91.38 95 GLU A N 1
ATOM 764 C CA . GLU A 1 95 ? -17.598 -3.526 30.457 1.00 91.38 95 GLU A CA 1
ATOM 765 C C . GLU A 1 95 ? -16.661 -4.601 31.016 1.00 91.38 95 GLU A C 1
ATOM 767 O O . GLU A 1 95 ? -17.128 -5.667 31.411 1.00 91.38 95 GLU A O 1
ATOM 772 N N . PHE A 1 96 ? -15.360 -4.317 31.134 1.00 91.44 96 PHE A N 1
ATOM 773 C CA . PHE A 1 96 ? -14.385 -5.269 31.673 1.00 91.44 96 PHE A CA 1
ATOM 774 C C . PHE A 1 96 ? -14.721 -5.714 33.106 1.00 91.44 96 PHE A C 1
ATOM 776 O O . PHE A 1 96 ? -14.676 -6.907 33.400 1.00 91.44 96 PHE A O 1
ATOM 783 N N . ILE A 1 97 ? -15.109 -4.777 33.981 1.00 90.50 97 ILE A N 1
ATOM 784 C CA . ILE A 1 97 ? -15.482 -5.067 35.377 1.00 90.50 97 ILE A CA 1
ATOM 785 C C . ILE A 1 97 ? -16.731 -5.964 35.447 1.00 90.50 97 ILE A C 1
ATOM 787 O O . ILE A 1 97 ? -16.769 -6.900 36.253 1.00 90.50 97 ILE A O 1
ATOM 791 N N . LEU A 1 98 ? -17.724 -5.726 34.581 1.00 82.25 98 LEU A N 1
ATOM 792 C CA . LEU A 1 98 ? -18.953 -6.526 34.510 1.00 82.25 98 LEU A CA 1
ATOM 793 C C . LEU A 1 98 ? -18.708 -7.977 34.067 1.00 82.25 98 LEU A C 1
ATOM 795 O O . LEU A 1 98 ? -19.446 -8.855 34.493 1.00 82.25 98 LEU A O 1
ATOM 799 N N . TYR A 1 99 ? -17.680 -8.257 33.259 1.00 75.56 99 TYR A N 1
ATOM 800 C CA . TYR A 1 99 ? -17.320 -9.635 32.882 1.00 75.56 99 TYR A CA 1
ATOM 801 C C . TYR A 1 99 ? -16.590 -10.410 33.989 1.00 75.56 99 TYR A C 1
ATOM 803 O O . TYR A 1 99 ? -16.509 -11.636 33.926 1.00 75.56 99 TYR A O 1
ATOM 811 N N . THR A 1 100 ? -16.022 -9.714 34.977 1.00 71.19 100 THR A N 1
ATOM 812 C CA . THR A 1 100 ? -15.256 -10.326 36.077 1.00 71.19 100 THR A CA 1
ATOM 813 C C . THR A 1 100 ? -16.065 -10.581 37.354 1.00 71.19 100 THR A C 1
ATOM 815 O O . THR A 1 100 ? -15.497 -11.106 38.311 1.00 71.19 100 THR A O 1
ATOM 818 N N . THR A 1 101 ? -17.355 -10.224 37.377 1.00 57.72 101 THR A N 1
ATOM 819 C CA . THR A 1 101 ? -18.268 -10.383 38.528 1.00 57.72 101 THR A CA 1
ATOM 820 C C . THR A 1 101 ? -19.358 -11.396 38.208 1.00 57.72 101 THR A C 1
ATOM 822 O O . THR A 1 101 ? -19.651 -12.237 39.087 1.00 57.72 101 THR A O 1
#

Radius of gyration: 19.02 Å; chains: 1; bounding box: 36×27×57 Å

Foldseek 3Di:
DDPVVLVVLCVQLQVQQDDDQDPVGGDDHSSVLSVLLVVCVVPVDQLVVSCVVSVHDSVVSVVSNVSSVVSCCVRCVPVPPDDDDPVNVVVVVVVVVVVVD

Sequence (101 aa):
MSRFQFNTLYLKIKNEISKQNTLFRESIPAKEKLGVCLRFLATGDSYQTIAFSFRLGHSTVQGIVIEVCNAIILKLKEECIKTPQKEDWEQIVNEFILYTT

pLDDT: mean 93.48, std 6.44, range [57.72, 98.38]

Organism: NCBI:txid13131

Secondary structure (DSSP, 8-state):
--HHHHHHHHHHHHHHH-----SS-PPPPHHHHHHHHHHHHHH---HHHHHHHHT--HHHHHHHHHHHHHHHHHHHHHHHSPPPPHHHHHHHHHHHHHHT-